Protein AF-A0A2V6KE38-F1 (afdb_monomer_lite)

Sequence (67 aa):
MALADAKLLLTSKTEWSKLLRGDLQMHTCWSDGSGTVAQMGSAAVKREYEYIAITDHSKGLRIAGGI

Structure (mmCIF, N/CA/C/O backbone):
data_AF-A0A2V6KE38-F1
#
_entry.id   AF-A0A2V6KE38-F1
#
loop_
_atom_site.group_PDB
_atom_site.id
_atom_site.type_symbol
_atom_site.label_atom_id
_atom_site.label_alt_id
_atom_site.label_comp_id
_atom_site.label_asym_id
_atom_site.label_entity_id
_atom_site.label_seq_id
_atom_site.pdbx_PDB_ins_code
_atom_site.Cartn_x
_atom_site.Cartn_y
_atom_site.Cartn_z
_atom_site.occupancy
_atom_site.B_iso_or_equiv
_atom_site.auth_seq_id
_atom_site.auth_comp_id
_atom_site.auth_asym_id
_atom_site.auth_atom_id
_atom_site.pdbx_PDB_model_num
ATOM 1 N N . MET A 1 1 ? 9.477 20.456 7.026 1.00 64.19 1 MET A N 1
ATOM 2 C CA . MET A 1 1 ? 9.203 19.671 8.247 1.00 64.19 1 MET A CA 1
ATOM 3 C C . MET A 1 1 ? 10.305 18.638 8.380 1.00 64.19 1 MET A C 1
ATOM 5 O O . MET A 1 1 ? 10.550 17.937 7.404 1.00 64.19 1 MET A O 1
ATOM 9 N N . ALA A 1 2 ? 11.014 18.584 9.506 1.00 92.12 2 ALA A N 1
ATOM 10 C CA . ALA A 1 2 ? 12.028 17.556 9.718 1.00 92.12 2 ALA A CA 1
ATOM 11 C C . ALA A 1 2 ? 11.368 16.216 10.094 1.00 92.12 2 ALA A C 1
ATOM 13 O O . ALA A 1 2 ? 10.225 16.181 10.553 1.00 92.12 2 ALA A O 1
ATOM 14 N N . LEU A 1 3 ? 12.090 15.099 9.940 1.00 87.75 3 LEU A N 1
ATOM 15 C CA . LEU A 1 3 ? 11.591 13.766 10.317 1.00 87.75 3 LEU A CA 1
ATOM 16 C C . LEU A 1 3 ? 11.149 13.704 11.791 1.00 87.75 3 LEU A C 1
ATOM 18 O O . LEU A 1 3 ? 10.177 13.026 12.119 1.00 87.75 3 LEU A O 1
ATOM 22 N N . ALA A 1 4 ? 11.859 14.411 12.674 1.00 92.44 4 ALA A N 1
ATOM 23 C CA . ALA A 1 4 ? 11.524 14.494 14.093 1.00 92.44 4 ALA A CA 1
ATOM 24 C C . ALA A 1 4 ? 10.153 15.154 14.321 1.00 92.44 4 ALA A C 1
ATOM 26 O O . ALA A 1 4 ? 9.323 14.602 15.043 1.00 92.44 4 ALA A O 1
ATOM 27 N N . ASP A 1 5 ? 9.884 16.268 13.635 1.00 93.25 5 ASP A N 1
ATOM 28 C CA . ASP A 1 5 ? 8.610 16.989 13.723 1.00 93.25 5 ASP A CA 1
ATOM 29 C C . ASP A 1 5 ? 7.448 16.122 13.224 1.00 93.25 5 ASP A C 1
ATOM 31 O O . ASP A 1 5 ? 6.393 16.057 13.853 1.00 93.25 5 ASP A O 1
ATOM 35 N N . ALA A 1 6 ? 7.661 15.398 12.119 1.00 88.75 6 ALA A N 1
ATOM 36 C CA . ALA A 1 6 ? 6.664 14.495 11.551 1.00 88.75 6 ALA A CA 1
ATOM 37 C C . ALA A 1 6 ? 6.278 13.383 12.541 1.00 88.75 6 ALA A C 1
ATOM 39 O O . ALA A 1 6 ? 5.097 13.103 12.741 1.00 88.75 6 ALA A O 1
ATOM 40 N N . LYS A 1 7 ? 7.269 12.775 13.207 1.00 90.25 7 LYS A N 1
ATOM 41 C CA . LYS A 1 7 ? 7.044 11.728 14.216 1.00 90.25 7 LYS A CA 1
ATOM 42 C C . LYS A 1 7 ? 6.287 12.252 15.436 1.00 90.25 7 LYS A C 1
ATOM 44 O O . LYS A 1 7 ? 5.386 11.570 15.927 1.00 90.25 7 LYS A O 1
ATOM 49 N N . LEU A 1 8 ? 6.624 13.455 15.902 1.00 92.56 8 LEU A N 1
ATOM 50 C CA . LEU A 1 8 ? 5.918 14.122 16.999 1.00 92.56 8 LEU A CA 1
ATOM 51 C C . LEU A 1 8 ? 4.453 14.380 16.635 1.00 92.56 8 LEU A C 1
ATOM 53 O O . LEU A 1 8 ? 3.555 14.024 17.399 1.00 92.56 8 LEU A O 1
ATOM 57 N N . LEU A 1 9 ? 4.206 14.915 15.437 1.00 91.12 9 LEU A N 1
ATOM 58 C CA . LEU A 1 9 ? 2.856 15.180 14.951 1.00 91.12 9 LEU A CA 1
ATOM 59 C C . LEU A 1 9 ? 2.027 13.893 14.865 1.00 91.12 9 LEU A C 1
ATOM 61 O O . LEU A 1 9 ? 0.919 13.849 15.398 1.00 91.12 9 LEU A O 1
ATOM 65 N N . LEU A 1 10 ? 2.576 12.836 14.262 1.00 88.19 10 LEU A N 1
ATOM 66 C CA . LEU A 1 10 ? 1.888 11.550 14.115 1.00 88.19 10 LEU A CA 1
ATOM 67 C C . LEU A 1 10 ? 1.585 10.897 15.469 1.00 88.19 10 LEU A C 1
ATOM 69 O O . LEU A 1 10 ? 0.488 10.380 15.662 1.00 88.19 10 LEU A O 1
ATOM 73 N N . THR A 1 11 ? 2.504 10.993 16.435 1.00 89.12 11 THR A N 1
ATOM 74 C CA . THR A 1 11 ? 2.271 10.500 17.806 1.00 89.12 11 THR A CA 1
ATOM 75 C C . THR A 1 11 ? 1.151 11.276 18.502 1.00 89.12 11 THR A C 1
ATOM 77 O O . THR A 1 11 ? 0.372 10.697 19.251 1.00 89.12 11 THR A O 1
ATOM 80 N N . SER A 1 12 ? 1.029 12.580 18.236 1.00 93.19 12 SER A N 1
ATOM 81 C CA . SER A 1 12 ? -0.038 13.415 18.806 1.00 93.19 12 SER A CA 1
ATOM 82 C C . SER A 1 12 ? -1.410 13.224 18.137 1.00 93.19 12 SER A C 1
ATOM 84 O O . SER A 1 12 ? -2.435 13.602 18.702 1.00 93.19 12 SER A O 1
ATOM 86 N N . LYS A 1 13 ? -1.445 12.653 16.926 1.00 89.44 13 LYS A N 1
ATOM 87 C CA . LYS A 1 13 ? -2.641 12.490 16.085 1.00 89.44 13 LYS A CA 1
ATOM 88 C C . LYS A 1 13 ? -2.908 11.015 15.780 1.00 89.44 13 LYS A C 1
ATOM 90 O O . LYS A 1 13 ? -3.113 10.633 14.631 1.00 89.44 13 LYS A O 1
ATOM 95 N N . THR A 1 14 ? -2.945 10.189 16.821 1.00 86.62 14 THR A N 1
ATOM 96 C CA . THR A 1 14 ? -3.167 8.734 16.719 1.00 86.62 14 THR A CA 1
ATOM 97 C C . THR A 1 14 ? -4.441 8.359 15.958 1.00 86.62 14 THR A C 1
ATOM 99 O O . THR A 1 14 ? -4.462 7.351 15.258 1.00 86.62 14 THR A O 1
ATOM 102 N N . GLU A 1 15 ? -5.485 9.189 16.025 1.00 89.38 15 GLU A N 1
ATOM 103 C CA . GLU A 1 15 ? -6.742 8.961 15.302 1.00 89.38 15 GLU A CA 1
ATOM 104 C C . GLU A 1 15 ? -6.572 8.952 13.775 1.00 89.38 15 GLU A C 1
ATOM 106 O O . GLU A 1 15 ? -7.313 8.257 13.088 1.00 89.38 15 GLU A O 1
ATOM 111 N N . TRP A 1 16 ? -5.575 9.653 13.221 1.00 90.00 16 TRP A N 1
ATOM 112 C CA . TRP A 1 16 ? -5.332 9.651 11.773 1.00 90.00 16 TRP A CA 1
ATOM 113 C C . TRP A 1 16 ? -4.968 8.263 11.260 1.00 90.00 16 TRP A C 1
ATOM 115 O O . TRP A 1 16 ? -5.437 7.867 10.199 1.00 90.00 16 TRP A O 1
ATOM 125 N N . SER A 1 17 ? -4.195 7.503 12.042 1.00 84.00 17 SER A N 1
ATOM 126 C CA . SER A 1 17 ? -3.836 6.124 11.707 1.00 84.00 17 SER A CA 1
ATOM 127 C C . SER A 1 17 ? -5.063 5.227 11.579 1.00 84.00 17 SER A C 1
ATOM 129 O O . SER A 1 17 ? -5.064 4.346 10.728 1.00 84.00 17 SER A O 1
ATOM 131 N N . LYS A 1 18 ? -6.093 5.432 12.410 1.00 86.06 18 LYS A N 1
ATOM 132 C CA . LYS A 1 18 ? -7.314 4.609 12.398 1.00 86.06 18 LYS A CA 1
ATOM 133 C C . LYS A 1 18 ? -8.208 4.895 11.192 1.00 86.06 18 LYS A C 1
ATOM 135 O O . LYS A 1 18 ? -9.047 4.077 10.846 1.00 86.06 18 LYS A O 1
ATOM 140 N N . LEU A 1 19 ? -8.047 6.066 10.576 1.00 90.25 19 LEU A N 1
ATOM 141 C CA . LEU A 1 19 ? -8.808 6.488 9.399 1.00 90.25 19 LEU A CA 1
ATOM 142 C C . LEU A 1 19 ? -8.121 6.103 8.079 1.00 90.25 19 LEU A C 1
ATOM 144 O O . LEU A 1 19 ? -8.680 6.349 7.009 1.00 90.25 19 LEU A O 1
ATOM 148 N N . LEU A 1 20 ? -6.912 5.529 8.128 1.00 91.25 20 LEU A N 1
ATOM 149 C CA . LEU A 1 20 ? -6.198 5.099 6.930 1.00 91.25 20 LEU A CA 1
ATOM 150 C C . LEU A 1 20 ? -6.896 3.892 6.310 1.00 91.25 20 LEU A C 1
ATOM 152 O O . LEU A 1 20 ? -6.916 2.807 6.877 1.00 91.25 20 LEU A O 1
ATOM 156 N N . ARG A 1 21 ? -7.422 4.087 5.103 1.00 95.19 21 ARG A N 1
ATOM 157 C CA . ARG A 1 21 ? -8.061 3.026 4.314 1.00 95.19 21 ARG A CA 1
ATOM 158 C C . ARG A 1 21 ? -7.108 2.363 3.327 1.00 95.19 21 ARG A C 1
ATOM 160 O O . ARG A 1 21 ? -7.453 1.343 2.745 1.00 95.19 21 ARG A O 1
ATOM 167 N N . GLY A 1 22 ? -5.930 2.936 3.113 1.00 96.19 22 GLY A N 1
ATOM 168 C CA . GLY A 1 22 ? -5.002 2.421 2.126 1.00 96.19 22 GLY A CA 1
ATOM 169 C C . GLY A 1 22 ? -3.738 3.237 1.976 1.00 96.19 22 GLY A C 1
ATOM 170 O O . GLY A 1 22 ? -3.620 4.343 2.504 1.00 96.19 22 GLY A O 1
ATOM 171 N N . ASP A 1 23 ? -2.818 2.667 1.209 1.00 95.81 23 ASP A N 1
ATOM 172 C CA . ASP A 1 23 ? -1.572 3.294 0.790 1.00 95.81 23 ASP A CA 1
ATOM 173 C C . ASP A 1 23 ? -1.628 3.538 -0.722 1.00 95.81 23 ASP A C 1
ATOM 175 O O . ASP A 1 23 ? -2.003 2.658 -1.500 1.00 95.81 23 ASP A O 1
ATOM 179 N N . LEU A 1 24 ? -1.322 4.769 -1.120 1.00 96.94 24 LEU A N 1
ATOM 180 C CA . LEU A 1 24 ? -1.480 5.257 -2.484 1.00 96.94 24 LEU A CA 1
ATOM 181 C C . LEU A 1 24 ? -0.160 5.329 -3.259 1.00 96.94 24 LEU A C 1
ATOM 183 O O . LEU A 1 24 ? -0.173 5.783 -4.402 1.00 96.94 24 LEU A O 1
ATOM 187 N N . GLN A 1 25 ? 0.958 4.903 -2.668 1.00 96.06 25 GLN A N 1
ATOM 188 C CA . GLN A 1 25 ? 2.239 4.888 -3.361 1.00 96.06 25 GLN A CA 1
ATOM 189 C C . GLN A 1 25 ? 3.156 3.790 -2.819 1.00 96.06 25 GLN A C 1
ATOM 191 O O . GLN A 1 25 ? 3.780 3.932 -1.770 1.00 96.06 25 GLN A O 1
ATOM 196 N N . MET A 1 26 ? 3.305 2.712 -3.584 1.00 95.19 26 MET A N 1
ATOM 197 C CA . MET A 1 26 ? 4.293 1.673 -3.305 1.00 95.19 26 MET A CA 1
ATOM 198 C C . MET A 1 26 ? 4.784 1.015 -4.588 1.00 95.19 26 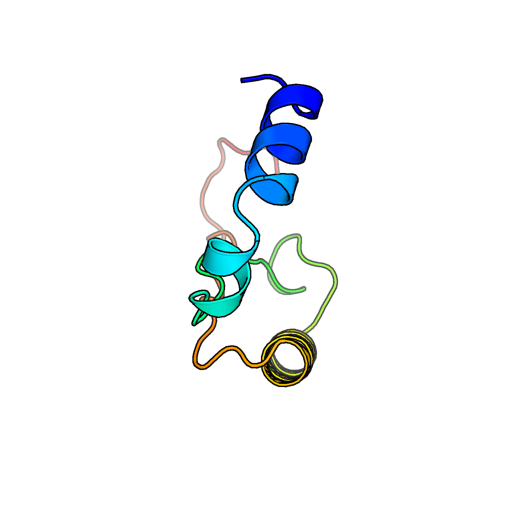MET A C 1
ATOM 200 O O . MET A 1 26 ? 4.068 0.950 -5.589 1.00 95.19 26 MET A O 1
ATOM 204 N N . HIS A 1 27 ? 5.998 0.480 -4.523 1.00 95.88 27 HIS A N 1
ATOM 205 C CA . HIS A 1 27 ? 6.634 -0.229 -5.624 1.00 95.88 27 HIS A CA 1
ATOM 206 C C . HIS A 1 27 ? 6.768 -1.712 -5.293 1.00 95.88 27 HIS A C 1
ATOM 208 O O . HIS A 1 27 ? 6.947 -2.113 -4.138 1.00 95.88 27 HIS A O 1
ATOM 214 N N . THR A 1 28 ? 6.696 -2.534 -6.324 1.00 95.88 28 THR A N 1
ATOM 215 C CA . THR A 1 28 ? 6.924 -3.969 -6.290 1.00 95.88 28 THR A CA 1
ATOM 216 C C . THR A 1 28 ? 8.271 -4.302 -6.917 1.00 95.88 28 THR A C 1
ATOM 218 O O . THR A 1 28 ? 8.968 -3.447 -7.462 1.00 95.88 28 THR A O 1
ATOM 221 N N . CYS A 1 29 ? 8.627 -5.583 -6.903 1.00 94.69 29 CYS A N 1
ATOM 222 C CA . CYS A 1 29 ? 9.792 -6.100 -7.617 1.00 94.69 29 CYS A CA 1
ATOM 223 C C . CYS A 1 29 ? 9.704 -5.970 -9.152 1.00 94.69 29 CYS A C 1
ATOM 225 O O . CYS A 1 29 ? 10.563 -6.500 -9.853 1.00 94.69 29 CYS A O 1
ATOM 227 N N . TRP A 1 30 ? 8.664 -5.323 -9.692 1.00 91.50 30 TRP A N 1
ATOM 228 C CA . TRP A 1 30 ? 8.582 -4.943 -11.103 1.00 91.50 30 TRP A CA 1
ATOM 229 C C . TRP A 1 30 ? 9.388 -3.676 -11.429 1.00 91.50 30 TRP A C 1
ATOM 231 O O . TRP A 1 30 ? 9.815 -3.539 -12.580 1.00 91.50 30 TRP A O 1
ATOM 241 N N . SER A 1 31 ? 9.624 -2.790 -10.452 1.00 89.44 31 SER A N 1
ATOM 242 C CA . SER A 1 31 ? 10.568 -1.669 -10.560 1.00 89.44 31 SER A CA 1
ATOM 243 C C . SER A 1 31 ? 11.704 -1.782 -9.535 1.00 89.44 31 SER A C 1
ATOM 245 O O . SER A 1 31 ? 12.659 -2.525 -9.746 1.00 89.44 31 SER A O 1
ATOM 247 N N . ASP A 1 32 ? 11.604 -1.051 -8.435 1.00 92.31 32 ASP A N 1
ATOM 248 C CA . ASP A 1 32 ? 12.603 -0.799 -7.390 1.00 92.31 32 ASP A CA 1
ATOM 249 C C . ASP A 1 32 ? 12.118 -1.269 -6.004 1.00 92.31 32 ASP A C 1
ATOM 251 O O . ASP A 1 32 ? 12.823 -1.139 -5.002 1.00 92.31 32 ASP A O 1
ATOM 255 N N . GLY A 1 33 ? 10.916 -1.845 -5.929 1.00 91.62 33 GLY A N 1
ATOM 256 C CA . GLY A 1 33 ? 10.374 -2.437 -4.714 1.00 91.62 33 GLY A CA 1
ATOM 257 C C . GLY A 1 33 ? 10.945 -3.825 -4.418 1.00 91.62 33 GLY A C 1
ATOM 258 O O . GLY A 1 33 ? 11.435 -4.541 -5.288 1.00 91.62 33 GLY A O 1
ATOM 259 N N . SER A 1 34 ? 10.843 -4.253 -3.161 1.00 93.12 34 SER A N 1
ATOM 260 C CA . SER A 1 34 ? 11.420 -5.524 -2.694 1.00 93.12 34 SER A CA 1
ATOM 261 C C . SER A 1 34 ? 10.446 -6.705 -2.672 1.00 93.12 34 SER A C 1
ATOM 263 O O . SER A 1 34 ? 10.874 -7.843 -2.490 1.00 93.12 34 SER A O 1
ATOM 265 N N . GLY A 1 35 ? 9.143 -6.469 -2.840 1.00 95.38 35 GLY A N 1
ATOM 266 C CA . GLY A 1 35 ? 8.126 -7.516 -2.741 1.00 95.38 35 GLY A CA 1
ATOM 267 C C . GLY A 1 35 ? 7.260 -7.642 -3.988 1.00 95.38 35 GLY A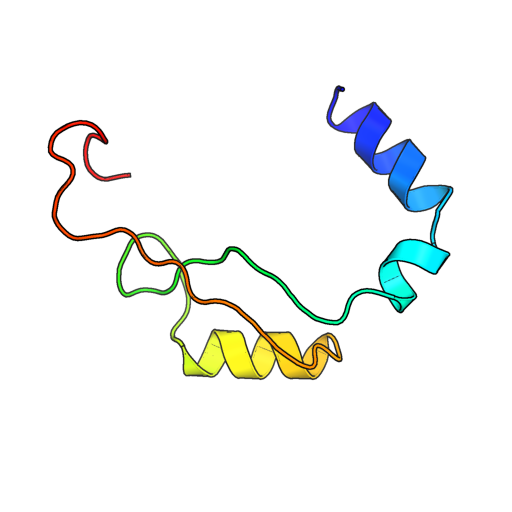 C 1
ATOM 268 O O . GLY A 1 35 ? 7.104 -6.712 -4.770 1.00 95.38 35 GLY A O 1
ATOM 269 N N . THR A 1 36 ? 6.667 -8.815 -4.158 1.00 97.62 36 THR A N 1
ATOM 270 C CA . THR A 1 36 ? 5.682 -9.106 -5.206 1.00 97.62 36 THR A CA 1
ATOM 271 C C . THR A 1 36 ? 4.334 -8.439 -4.911 1.00 97.62 36 THR A C 1
ATOM 273 O O . THR A 1 36 ? 4.012 -8.161 -3.756 1.00 97.62 36 THR A O 1
ATOM 276 N N . VAL A 1 37 ? 3.486 -8.274 -5.934 1.00 96.94 37 VAL A N 1
ATOM 277 C CA . V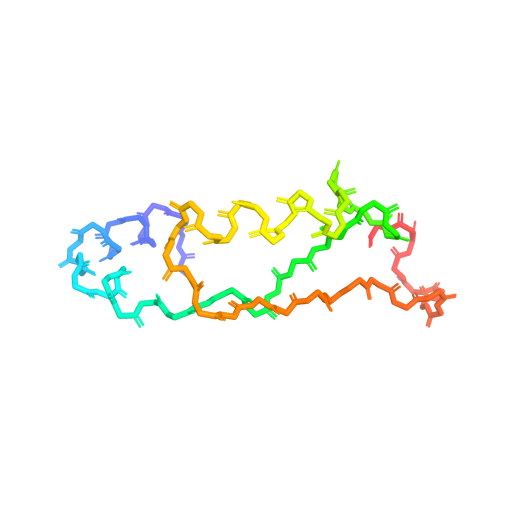AL A 1 37 ? 2.099 -7.778 -5.777 1.00 96.94 37 VAL A CA 1
ATOM 278 C C . VAL A 1 37 ? 1.328 -8.565 -4.704 1.00 96.94 37 VAL A C 1
ATOM 280 O O . VAL A 1 37 ? 0.647 -7.978 -3.866 1.00 96.94 37 VAL A O 1
ATOM 283 N N . ALA A 1 38 ? 1.478 -9.895 -4.670 1.00 97.94 38 ALA A N 1
ATOM 284 C CA . ALA A 1 38 ? 0.815 -10.750 -3.683 1.00 97.94 38 ALA A CA 1
ATOM 285 C C . ALA A 1 38 ? 1.295 -10.483 -2.244 1.00 97.94 38 ALA A C 1
ATOM 287 O O . ALA A 1 38 ? 0.496 -10.480 -1.302 1.00 97.94 38 ALA A O 1
ATOM 288 N N . GLN A 1 39 ? 2.595 -10.228 -2.064 1.00 98.19 39 GLN A N 1
ATOM 289 C CA . GLN A 1 39 ? 3.150 -9.842 -0.767 1.00 98.19 39 GLN A CA 1
ATOM 290 C C . GLN A 1 39 ? 2.652 -8.458 -0.334 1.00 98.19 39 GLN A C 1
ATOM 292 O O . GLN A 1 39 ? 2.327 -8.298 0.842 1.00 98.19 39 GLN A O 1
ATOM 297 N N . MET A 1 40 ? 2.515 -7.503 -1.264 1.00 97.50 40 MET A N 1
ATOM 298 C CA . MET A 1 40 ? 1.938 -6.183 -0.972 1.00 97.50 40 MET A CA 1
ATOM 299 C C . MET A 1 40 ? 0.484 -6.293 -0.517 1.00 97.50 40 MET A C 1
ATOM 301 O O . MET A 1 40 ? 0.140 -5.782 0.547 1.00 97.50 40 MET A O 1
ATOM 305 N N . GLY A 1 41 ? -0.348 -7.047 -1.242 1.00 97.56 41 GLY A N 1
ATOM 306 C CA . GLY A 1 41 ? -1.737 -7.295 -0.840 1.00 97.56 41 GLY A CA 1
ATOM 307 C C . GLY A 1 41 ? -1.836 -7.970 0.533 1.00 97.56 41 GLY A C 1
ATOM 308 O O . GLY A 1 41 ? -2.587 -7.528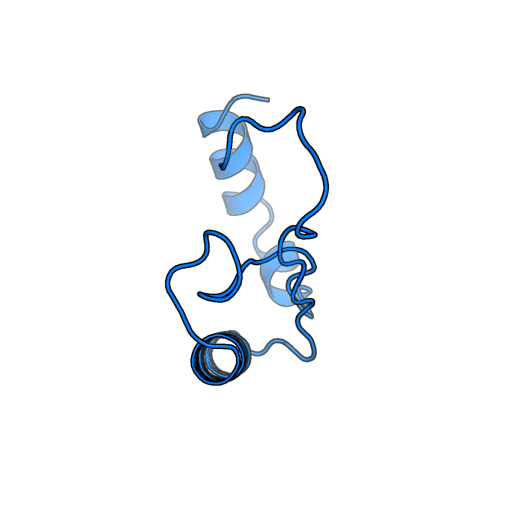 1.398 1.00 97.56 41 GLY A O 1
ATOM 309 N N . SER A 1 42 ? -1.002 -8.981 0.792 1.00 97.94 42 SER A N 1
ATOM 310 C CA . SER A 1 42 ? -0.962 -9.659 2.098 1.00 97.94 42 SER A CA 1
ATOM 311 C C . SER A 1 42 ? -0.545 -8.717 3.235 1.00 97.94 42 SER A C 1
ATOM 313 O O . SER A 1 42 ? -1.050 -8.809 4.353 1.00 97.94 42 SER A O 1
ATOM 315 N N . ALA A 1 43 ? 0.394 -7.809 2.968 1.00 96.75 43 ALA A N 1
ATOM 316 C CA . ALA A 1 43 ? 0.854 -6.809 3.925 1.00 96.75 43 ALA A CA 1
ATOM 317 C C . ALA A 1 43 ? -0.195 -5.714 4.183 1.00 96.75 43 ALA A C 1
ATOM 319 O O . ALA A 1 43 ? -0.270 -5.217 5.309 1.00 96.75 43 ALA A O 1
ATOM 320 N N . ALA A 1 44 ? -0.991 -5.366 3.172 1.00 96.19 44 ALA A N 1
ATOM 321 C CA . ALA A 1 44 ? -2.106 -4.431 3.266 1.00 96.19 44 ALA A CA 1
ATOM 322 C C . ALA A 1 44 ? -3.253 -4.994 4.113 1.00 96.19 44 ALA A C 1
ATOM 324 O O . ALA A 1 44 ? -3.719 -4.322 5.026 1.00 96.19 44 ALA A O 1
ATOM 325 N N . VAL A 1 45 ? -3.621 -6.264 3.903 1.00 96.75 45 VAL A N 1
ATOM 326 C CA . VAL A 1 45 ? -4.639 -6.954 4.717 1.00 96.75 45 VAL A CA 1
ATOM 327 C C . VAL A 1 45 ? -4.241 -6.981 6.195 1.00 96.75 45 VAL A C 1
ATOM 329 O O . VAL A 1 45 ? -5.058 -6.686 7.059 1.00 96.75 45 VAL A O 1
ATOM 332 N N . LYS A 1 46 ? -2.965 -7.252 6.506 1.00 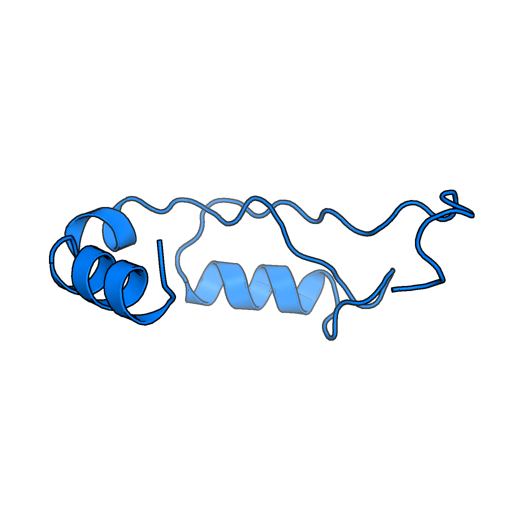96.62 46 LYS A N 1
ATOM 333 C CA . LYS A 1 46 ? -2.448 -7.203 7.891 1.00 96.62 46 LYS A CA 1
ATOM 334 C C . LYS A 1 46 ? -2.513 -5.811 8.530 1.00 96.62 46 LYS A C 1
ATOM 336 O O . LYS A 1 46 ? -2.421 -5.714 9.748 1.00 96.62 46 LYS A O 1
ATOM 341 N N . ARG A 1 47 ? -2.597 -4.754 7.718 1.00 93.00 47 ARG A N 1
ATOM 342 C CA . ARG A 1 47 ? -2.737 -3.353 8.145 1.00 93.00 47 ARG A CA 1
ATOM 343 C C . ARG A 1 47 ? -4.186 -2.868 8.103 1.00 93.00 47 ARG A C 1
ATOM 345 O O . ARG A 1 47 ? -4.408 -1.686 8.326 1.00 93.00 47 ARG A O 1
ATOM 352 N N . GLU A 1 48 ? -5.134 -3.757 7.800 1.00 94.94 48 GLU A N 1
ATOM 353 C CA . GLU A 1 48 ? -6.560 -3.438 7.676 1.00 94.94 48 GLU A CA 1
ATOM 354 C C . GLU A 1 48 ? -6.853 -2.377 6.599 1.00 94.94 48 GLU A C 1
ATOM 356 O O . GLU A 1 48 ? -7.829 -1.636 6.677 1.00 94.94 48 GLU A O 1
ATOM 361 N N . TYR A 1 49 ? -6.014 -2.315 5.560 1.00 96.38 49 TYR A N 1
ATOM 362 C CA . TYR A 1 49 ? -6.275 -1.475 4.396 1.00 96.38 49 TYR A CA 1
ATOM 363 C C . TYR A 1 49 ? -7.337 -2.105 3.492 1.00 96.38 49 TYR A C 1
ATOM 365 O O . TYR A 1 49 ? -7.299 -3.294 3.184 1.00 96.38 49 TYR A O 1
ATOM 373 N N . GLU A 1 50 ? -8.259 -1.272 3.025 1.00 97.31 50 GLU A N 1
ATOM 374 C CA . GLU A 1 50 ? -9.289 -1.602 2.044 1.00 97.31 50 GLU A CA 1
ATOM 375 C C . GLU A 1 50 ? -8.721 -1.617 0.620 1.00 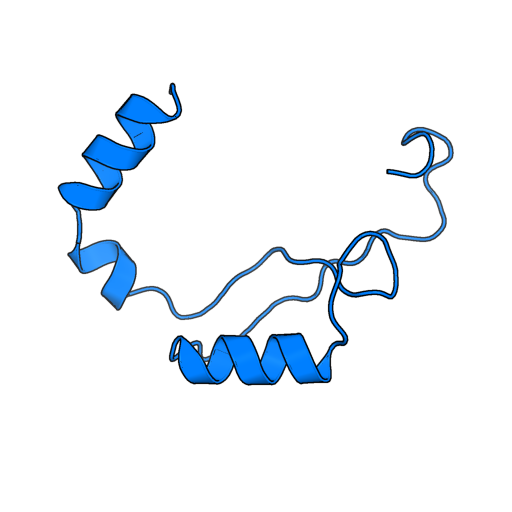97.31 50 GLU A C 1
ATOM 377 O O . GLU A 1 50 ? -9.171 -2.386 -0.229 1.00 97.31 50 GLU A O 1
ATOM 382 N N . TYR A 1 51 ? -7.716 -0.781 0.353 1.00 97.31 51 TYR A N 1
ATOM 383 C CA . TYR A 1 51 ? -7.080 -0.680 -0.955 1.00 97.31 51 TYR A CA 1
ATOM 384 C C . TYR A 1 51 ? -5.594 -0.342 -0.854 1.00 97.31 51 TYR A C 1
ATOM 386 O O . TYR A 1 51 ? -5.117 0.237 0.120 1.00 97.31 51 TYR A O 1
ATOM 394 N N . ILE A 1 52 ? -4.862 -0.677 -1.912 1.00 97.88 52 ILE A N 1
ATOM 395 C CA . ILE A 1 52 ? -3.494 -0.221 -2.147 1.00 97.88 52 ILE A CA 1
ATOM 396 C C . ILE A 1 52 ? -3.336 0.170 -3.611 1.00 97.88 52 ILE A C 1
ATOM 398 O O . ILE A 1 52 ? -3.966 -0.432 -4.483 1.00 97.88 52 ILE A O 1
ATOM 402 N N . ALA A 1 53 ? -2.488 1.155 -3.885 1.00 97.81 53 ALA A N 1
ATOM 403 C CA . ALA A 1 53 ? -2.086 1.508 -5.238 1.00 97.81 53 ALA A CA 1
ATOM 404 C C . ALA A 1 53 ? -0.647 1.049 -5.486 1.00 97.81 53 ALA A C 1
ATOM 406 O O . ALA A 1 53 ? 0.281 1.504 -4.822 1.00 97.81 53 ALA A O 1
ATOM 407 N N . ILE A 1 54 ? -0.468 0.159 -6.463 1.00 96.88 54 ILE A N 1
ATOM 408 C CA . ILE A 1 54 ? 0.855 -0.181 -6.985 1.00 96.88 54 ILE A CA 1
ATOM 409 C C . ILE A 1 54 ? 1.231 0.869 -8.029 1.00 96.88 54 ILE A C 1
ATOM 411 O O . ILE A 1 54 ? 0.547 1.009 -9.043 1.00 96.88 54 ILE A O 1
ATOM 415 N N . THR A 1 55 ? 2.306 1.607 -7.773 1.00 95.81 55 THR A N 1
ATOM 416 C CA . THR A 1 55 ? 2.756 2.746 -8.584 1.00 95.81 55 THR A CA 1
ATOM 417 C C . THR A 1 55 ? 4.164 2.515 -9.122 1.00 95.81 55 THR A C 1
ATOM 419 O O . THR A 1 55 ? 5.008 3.400 -9.028 1.00 95.81 55 THR A O 1
ATOM 422 N N . ASP A 1 56 ? 4.430 1.312 -9.640 1.00 94.19 56 ASP A N 1
ATOM 423 C CA . ASP A 1 56 ? 5.732 0.946 -10.209 1.00 94.19 56 ASP A CA 1
ATOM 424 C C . ASP A 1 56 ? 6.193 1.942 -11.280 1.00 94.19 56 ASP A C 1
ATOM 426 O O . ASP A 1 56 ? 5.397 2.458 -12.076 1.00 94.19 56 ASP A O 1
ATOM 430 N N . HIS A 1 57 ? 7.503 2.181 -11.332 1.00 90.44 57 HIS A N 1
ATOM 431 C CA . HIS A 1 57 ? 8.085 3.095 -12.309 1.00 90.44 57 HIS A CA 1
ATOM 432 C C . HIS A 1 57 ? 7.810 2.628 -13.739 1.00 90.44 57 HIS A C 1
ATOM 434 O O . HIS A 1 57 ? 8.031 1.470 -14.106 1.00 90.44 57 HIS A O 1
ATOM 440 N N . SER A 1 58 ? 7.396 3.558 -14.599 1.00 84.69 58 SER A N 1
ATOM 441 C CA . SER A 1 58 ? 7.334 3.285 -16.035 1.00 84.69 58 SER A CA 1
ATOM 442 C C . SER A 1 58 ? 8.738 2.976 -16.577 1.00 84.69 58 SER A C 1
ATOM 444 O O . SER A 1 58 ? 9.717 3.610 -16.182 1.00 84.69 58 SER A O 1
ATOM 446 N N . LYS A 1 59 ? 8.860 2.064 -17.554 1.00 66.88 59 LYS A N 1
ATOM 447 C CA . LYS A 1 59 ? 10.143 1.748 -18.228 1.00 66.88 59 LYS A CA 1
ATOM 448 C C . LYS A 1 59 ? 10.673 2.872 -19.138 1.00 66.88 59 LYS A C 1
ATOM 450 O O . LYS A 1 59 ? 11.428 2.621 -20.074 1.00 66.88 59 LYS A O 1
ATOM 455 N N . GLY A 1 60 ? 10.277 4.114 -18.891 1.00 60.81 60 GLY A N 1
ATOM 456 C CA . GLY A 1 60 ? 10.496 5.238 -19.782 1.00 60.81 60 GLY A CA 1
ATOM 457 C C . GLY A 1 60 ? 10.617 6.557 -19.044 1.00 60.81 60 GLY A C 1
ATOM 458 O O . GLY A 1 60 ? 9.853 7.471 -19.318 1.00 60.81 60 GLY A O 1
ATOM 459 N N . LEU A 1 61 ? 11.623 6.704 -18.183 1.00 49.47 61 LEU A N 1
ATOM 460 C CA . LEU A 1 61 ? 12.206 8.023 -17.966 1.00 49.47 61 LEU A CA 1
ATOM 461 C C . LEU A 1 61 ? 13.727 7.912 -17.904 1.00 49.47 61 LEU A C 1
ATOM 463 O O . LEU A 1 61 ? 14.335 7.628 -16.878 1.00 49.47 61 LEU A O 1
ATOM 467 N N . ARG A 1 62 ? 14.351 8.218 -19.042 1.00 50.34 62 ARG A N 1
ATOM 468 C CA . ARG A 1 62 ? 15.804 8.349 -19.255 1.00 50.34 62 ARG A CA 1
ATOM 469 C C . ARG A 1 62 ? 16.464 9.425 -18.360 1.00 50.34 62 ARG A C 1
ATOM 471 O O . ARG A 1 62 ? 17.645 9.699 -18.513 1.00 50.34 62 ARG A O 1
ATOM 478 N N . ILE A 1 63 ? 15.689 10.039 -17.462 1.00 56.47 63 ILE A N 1
ATOM 479 C CA . ILE A 1 63 ? 16.039 11.158 -16.582 1.00 56.47 63 ILE A CA 1
ATOM 480 C C . ILE A 1 63 ? 16.260 10.690 -15.130 1.00 56.47 63 ILE A C 1
ATOM 482 O O . ILE A 1 63 ? 16.940 11.380 -14.381 1.00 56.47 63 ILE A O 1
ATOM 486 N N . ALA A 1 64 ? 15.768 9.509 -14.734 1.00 52.91 64 ALA A N 1
ATOM 487 C CA . ALA A 1 64 ? 15.851 9.033 -13.347 1.00 52.91 64 ALA A CA 1
ATOM 488 C C . ALA A 1 64 ? 17.004 8.051 -13.070 1.00 52.91 64 ALA A C 1
ATOM 490 O O . ALA A 1 64 ? 16.973 7.355 -12.069 1.00 52.91 64 ALA A O 1
ATOM 491 N N . GLY A 1 65 ? 18.008 7.932 -13.949 1.00 47.69 65 GLY A N 1
ATOM 492 C CA . GLY A 1 65 ? 19.227 7.154 -13.660 1.00 47.69 65 GLY A CA 1
ATOM 493 C C . GLY A 1 65 ? 19.037 5.678 -13.257 1.00 47.69 65 GLY A C 1
ATOM 494 O O . GLY A 1 65 ? 20.013 5.052 -12.859 1.00 47.69 65 GLY A O 1
ATOM 495 N N . GLY A 1 66 ? 17.832 5.113 -13.373 1.00 45.94 66 GLY A N 1
ATOM 496 C CA . GLY A 1 66 ? 17.534 3.759 -12.913 1.00 45.94 66 GLY A CA 1
ATOM 497 C C . GLY A 1 66 ? 17.430 3.605 -11.391 1.00 45.94 66 GLY A C 1
ATOM 498 O O . GLY A 1 66 ? 17.885 2.581 -10.887 1.00 45.94 66 GLY A O 1
ATOM 499 N N . ILE A 1 67 ? 16.856 4.581 -10.676 1.00 46.84 67 ILE A N 1
ATOM 500 C CA . ILE A 1 67 ? 16.328 4.405 -9.309 1.00 46.84 67 ILE A CA 1
ATOM 501 C C . ILE A 1 67 ? 14.889 4.911 -9.260 1.00 46.84 67 ILE A C 1
ATOM 503 O O . ILE A 1 67 ? 14.654 6.045 -9.736 1.00 46.84 67 ILE A O 1
#

Foldseek 3Di:
DDPVVVVVVCVVCVVVLVVAQEEEEDEDPVAPHDHDPVVVVVVCVVSNHNDYHHDHDDPDDPPPPRD

Secondary structure (DSSP, 8-state):
--HHHHHHHHHHTHHHHHT--EEEEE--TTTT-SS-HHHHHHHHHTTT-SEEEE-PPPS--TTSTT-

pLDDT: mean 87.6, std 14.69, range [45.94, 98.19]

Radius of gyration: 15.07 Å; chains: 1; bounding box: 28×30×39 Å